Protein AF-A0A3D0FNC2-F1 (afdb_monomer_lite)

Foldseek 3Di:
DDLVVVLVVLVVDPDALVRQVVVCVVVVHDPVVSVVSSVVCVVVVSHDNVVVVVVVVVCCVVPVVPDDD

Sequence (69 aa):
MSLQKLQNYCAKAERCEQDIRRKLMLWNVTQNEAQNIIDELKKDGFIDEKRYCSAYIHDKIMFSKWGMT

Secondary structure (DSSP, 8-state):
--HHHHHHHH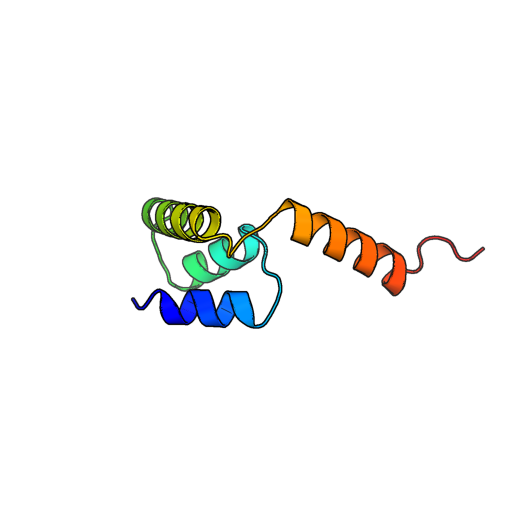HTS---HHHHHHHHHHTT--HHHHHHHHHHHHHTTS--HHHHHHHHHHHHHHHH-TT--

pLDDT: mean 73.91, std 9.24, range [45.62, 86.44]

Radius of gyration: 14.53 Å; chains: 1; bounding box: 42×22×29 Å

Structure (mmCIF, N/CA/C/O backbone):
data_AF-A0A3D0FNC2-F1
#
_entry.id   AF-A0A3D0FNC2-F1
#
loop_
_atom_site.group_PDB
_atom_site.id
_atom_site.type_symbol
_atom_site.label_atom_id
_atom_site.label_alt_id
_atom_site.label_comp_id
_atom_site.label_asym_id
_atom_site.label_entity_id
_atom_site.label_seq_id
_atom_site.pdbx_PDB_ins_code
_atom_site.Cartn_x
_atom_site.Cartn_y
_atom_site.Cartn_z
_atom_site.occupancy
_atom_site.B_iso_or_equiv
_atom_site.auth_seq_id
_atom_site.auth_comp_id
_atom_site.auth_asym_id
_atom_site.auth_atom_id
_atom_site.pdbx_PDB_model_num
ATOM 1 N N . MET A 1 1 ? -12.653 9.009 5.145 1.00 50.16 1 MET A N 1
ATOM 2 C CA . MET A 1 1 ? -11.387 8.590 4.501 1.00 50.16 1 MET A CA 1
ATOM 3 C C . MET A 1 1 ? -11.694 8.327 3.035 1.00 50.16 1 MET A C 1
ATOM 5 O O . MET A 1 1 ? -12.508 7.462 2.761 1.00 50.16 1 MET A O 1
ATOM 9 N N . SER A 1 2 ? -11.176 9.128 2.101 1.00 55.25 2 SER A N 1
ATOM 10 C CA . SER A 1 2 ? -11.598 9.049 0.692 1.00 55.25 2 SER A CA 1
ATOM 11 C C . SER A 1 2 ? -10.817 7.965 -0.052 1.00 55.25 2 SER A C 1
ATOM 13 O O . SER A 1 2 ? -9.617 8.133 -0.271 1.00 55.25 2 SER A O 1
ATOM 15 N N . LEU A 1 3 ? -11.501 6.897 -0.475 1.00 66.75 3 LEU A N 1
ATOM 1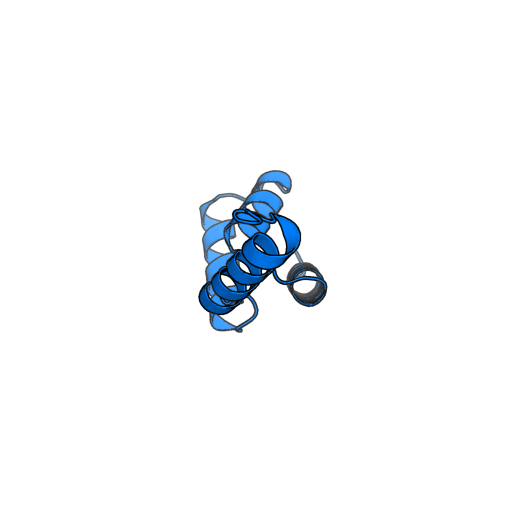6 C CA . LEU A 1 3 ? -10.975 5.813 -1.325 1.00 66.75 3 LEU A CA 1
ATOM 17 C C . LEU A 1 3 ? -10.197 6.341 -2.543 1.00 66.75 3 LEU A C 1
ATOM 19 O O . LEU A 1 3 ? -9.149 5.807 -2.892 1.00 66.75 3 LEU A O 1
ATOM 23 N N . GLN A 1 4 ? -10.617 7.487 -3.085 1.00 72.12 4 GLN A N 1
ATOM 24 C CA . GLN A 1 4 ? -9.947 8.193 -4.181 1.00 72.12 4 GLN A CA 1
ATOM 25 C C . GLN A 1 4 ? -8.472 8.524 -3.904 1.00 72.12 4 GLN A C 1
ATOM 27 O O . GLN A 1 4 ? -7.664 8.532 -4.829 1.00 72.12 4 GLN A O 1
ATOM 32 N N . LYS A 1 5 ? -8.078 8.790 -2.649 1.00 71.75 5 LYS A N 1
ATOM 33 C CA . LYS A 1 5 ? -6.661 9.019 -2.311 1.00 71.75 5 LYS A CA 1
ATOM 34 C C . LYS A 1 5 ? -5.848 7.737 -2.434 1.00 71.75 5 LYS A C 1
ATOM 36 O O . LYS A 1 5 ? -4.712 7.815 -2.889 1.00 71.75 5 LYS A O 1
ATOM 41 N N . LEU A 1 6 ? -6.411 6.587 -2.052 1.00 70.75 6 LEU A N 1
ATOM 42 C CA . LEU A 1 6 ? -5.750 5.293 -2.226 1.00 70.75 6 LEU A CA 1
ATOM 43 C C . LEU A 1 6 ? -5.734 4.878 -3.693 1.00 70.75 6 LEU A C 1
ATOM 45 O O . LEU A 1 6 ? -4.682 4.487 -4.178 1.00 70.75 6 LEU A O 1
ATOM 49 N N . GLN A 1 7 ? -6.840 5.055 -4.417 1.00 70.44 7 GLN A N 1
ATOM 50 C CA . GLN A 1 7 ? -6.907 4.780 -5.854 1.00 70.44 7 GLN A CA 1
ATOM 51 C C . GLN A 1 7 ? -5.902 5.634 -6.634 1.00 70.44 7 GLN A C 1
ATOM 53 O O . GLN A 1 7 ? -5.117 5.097 -7.404 1.00 70.44 7 GLN A O 1
ATOM 58 N N . ASN A 1 8 ? -5.826 6.945 -6.376 1.00 74.19 8 ASN A N 1
ATOM 59 C CA . ASN A 1 8 ? -4.844 7.818 -7.027 1.00 74.19 8 ASN A CA 1
ATOM 60 C C . ASN A 1 8 ? -3.401 7.515 -6.583 1.00 74.19 8 ASN A C 1
ATOM 62 O O . ASN A 1 8 ? -2.450 7.786 -7.311 1.00 74.19 8 ASN A O 1
ATOM 66 N N . TYR A 1 9 ? -3.216 6.965 -5.382 1.00 70.12 9 TYR A N 1
ATOM 67 C CA . TYR A 1 9 ? -1.915 6.494 -4.911 1.00 70.12 9 TYR A CA 1
ATOM 68 C C . TYR A 1 9 ? -1.493 5.188 -5.601 1.00 70.12 9 TYR A C 1
ATOM 70 O O . TYR A 1 9 ? -0.330 5.060 -5.978 1.00 70.12 9 TYR A O 1
ATOM 78 N N . CYS A 1 10 ? -2.435 4.269 -5.824 1.00 69.19 10 CYS A N 1
ATOM 79 C CA . CYS A 1 10 ? -2.238 3.006 -6.538 1.00 69.19 10 CYS A CA 1
ATOM 80 C C . CYS A 1 10 ? -2.092 3.223 -8.055 1.00 69.19 10 CYS A C 1
ATOM 82 O O . CYS A 1 10 ? -1.321 2.540 -8.711 1.00 69.19 10 CYS A O 1
ATOM 84 N N . ALA A 1 11 ? -2.753 4.237 -8.620 1.00 68.81 11 ALA A N 1
ATOM 85 C CA . ALA A 1 11 ? -2.629 4.594 -10.034 1.00 68.81 11 ALA A CA 1
ATOM 86 C C . ALA A 1 11 ? -1.264 5.214 -10.384 1.00 68.81 11 ALA A C 1
ATOM 88 O O . ALA A 1 11 ? -0.828 5.154 -11.530 1.00 68.81 11 ALA A O 1
ATOM 89 N N . LYS A 1 12 ? -0.579 5.831 -9.411 1.00 68.56 12 LYS A N 1
ATOM 90 C CA . LYS A 1 12 ? 0.711 6.510 -9.630 1.00 68.56 12 LYS A CA 1
ATOM 91 C C . LYS A 1 12 ? 1.912 5.569 -9.687 1.00 68.56 12 LYS A C 1
ATOM 93 O O . LYS A 1 12 ? 2.958 5.971 -10.188 1.00 68.56 12 LYS A O 1
ATOM 98 N N . ALA A 1 13 ? 1.803 4.373 -9.126 1.00 63.41 13 ALA A N 1
ATOM 99 C CA . ALA A 1 13 ? 2.852 3.364 -9.151 1.00 63.41 13 ALA A CA 1
ATOM 100 C C . ALA A 1 13 ? 2.223 2.000 -8.880 1.00 63.41 13 ALA A C 1
ATOM 102 O O . ALA A 1 13 ? 1.341 1.917 -8.032 1.00 63.41 13 ALA A O 1
ATOM 103 N N . GLU A 1 14 ? 2.709 0.937 -9.517 1.00 65.94 14 GLU A N 1
ATOM 104 C CA . GLU A 1 14 ? 2.291 -0.422 -9.163 1.00 65.94 14 GLU A CA 1
ATOM 105 C C . GLU A 1 14 ? 2.663 -0.699 -7.697 1.00 65.94 14 GLU A C 1
ATOM 107 O O . GLU A 1 14 ? 3.835 -0.662 -7.309 1.00 65.94 14 GLU A O 1
ATOM 112 N N . ARG A 1 15 ? 1.646 -0.907 -6.852 1.00 70.44 15 ARG A N 1
ATOM 113 C CA . ARG A 1 15 ? 1.803 -1.153 -5.414 1.00 70.44 15 ARG A CA 1
ATOM 114 C C . ARG A 1 15 ? 1.358 -2.564 -5.075 1.00 70.44 15 ARG A C 1
ATOM 116 O O . ARG A 1 15 ? 0.330 -3.037 -5.544 1.00 70.44 15 ARG A O 1
ATOM 123 N N . CYS A 1 16 ? 2.131 -3.206 -4.209 1.00 72.88 16 CYS A N 1
ATOM 124 C CA . CYS A 1 16 ? 1.765 -4.485 -3.622 1.00 72.88 16 CYS A CA 1
ATOM 125 C C . CYS A 1 16 ? 0.812 -4.277 -2.436 1.00 72.88 16 CYS A C 1
ATOM 127 O O . CYS A 1 16 ? 0.854 -3.233 -1.772 1.00 72.88 16 CYS A O 1
ATOM 129 N N . GLU A 1 17 ? 0.022 -5.305 -2.119 1.00 76.19 17 GLU A N 1
ATOM 130 C CA . GLU A 1 17 ? -0.805 -5.384 -0.908 1.00 76.19 17 GLU A CA 1
ATOM 131 C C . GLU A 1 17 ? -0.021 -4.941 0.338 1.00 76.19 17 GLU A C 1
ATOM 133 O O . GLU A 1 17 ? -0.503 -4.165 1.164 1.00 76.19 17 GLU A O 1
ATOM 138 N N . GLN A 1 18 ? 1.236 -5.371 0.438 1.00 76.00 18 GLN A N 1
ATOM 139 C CA . GLN A 1 18 ? 2.097 -5.087 1.579 1.00 76.00 18 GLN A CA 1
ATOM 140 C C . GLN A 1 18 ? 2.443 -3.593 1.725 1.00 76.00 18 GLN A C 1
ATOM 142 O O . GLN A 1 18 ? 2.602 -3.106 2.846 1.00 76.00 18 GLN A O 1
ATOM 147 N N . ASP A 1 19 ? 2.517 -2.845 0.620 1.00 79.69 19 ASP A N 1
ATOM 148 C CA . ASP A 1 19 ? 2.803 -1.405 0.629 1.00 79.69 19 ASP A CA 1
ATOM 149 C C . ASP A 1 19 ? 1.571 -0.609 1.091 1.00 79.69 19 ASP A C 1
ATOM 151 O O . ASP A 1 19 ? 1.682 0.286 1.934 1.00 79.69 19 ASP A O 1
ATOM 155 N N . ILE A 1 20 ? 0.379 -1.006 0.626 1.00 79.88 20 ILE A N 1
ATOM 156 C CA . ILE A 1 20 ? -0.912 -0.476 1.092 1.00 79.88 20 ILE A CA 1
ATOM 157 C C . ILE A 1 20 ? -1.099 -0.787 2.581 1.00 79.88 20 ILE A C 1
ATOM 159 O O . ILE A 1 20 ? -1.398 0.112 3.366 1.00 79.88 20 ILE A O 1
ATOM 163 N N . ARG A 1 21 ? -0.831 -2.026 3.005 1.00 81.25 21 ARG A N 1
ATOM 164 C CA . ARG A 1 21 ? -0.904 -2.445 4.412 1.00 81.25 21 ARG A CA 1
ATOM 165 C C . ARG A 1 21 ? 0.053 -1.650 5.298 1.00 81.25 21 ARG A C 1
ATOM 167 O O . ARG A 1 21 ? -0.340 -1.208 6.376 1.00 81.25 21 ARG A O 1
ATOM 174 N N . ARG A 1 22 ? 1.285 -1.404 4.837 1.00 82.94 22 ARG A N 1
ATOM 175 C CA . ARG A 1 22 ? 2.257 -0.552 5.541 1.00 82.94 22 ARG A CA 1
ATOM 176 C C . ARG A 1 22 ? 1.758 0.892 5.647 1.00 82.94 22 ARG A C 1
ATOM 178 O O . ARG A 1 22 ? 1.877 1.497 6.710 1.00 82.94 22 ARG A O 1
ATOM 185 N N . LYS A 1 23 ? 1.163 1.440 4.583 1.00 82.69 23 LYS A N 1
ATOM 186 C CA . LYS A 1 23 ? 0.554 2.783 4.582 1.00 82.69 23 LYS A CA 1
ATOM 187 C C . LYS A 1 23 ? -0.600 2.889 5.582 1.00 82.69 23 LYS A C 1
ATOM 189 O O . LYS A 1 23 ? -0.676 3.860 6.324 1.00 82.69 23 LYS A O 1
ATOM 194 N N . LEU A 1 24 ? -1.464 1.878 5.618 1.00 82.88 24 LEU A N 1
ATOM 195 C CA . LEU A 1 24 ? -2.608 1.804 6.527 1.00 82.88 24 LEU A CA 1
ATOM 196 C C . LEU A 1 24 ? -2.156 1.652 7.987 1.00 82.88 24 LEU A C 1
ATOM 198 O O . LEU A 1 24 ? -2.708 2.317 8.861 1.00 82.88 24 LEU A O 1
ATOM 202 N N . MET A 1 25 ? -1.088 0.886 8.242 1.00 82.56 25 MET A N 1
ATOM 203 C CA . MET A 1 25 ? -0.427 0.851 9.554 1.00 82.56 25 MET A CA 1
ATOM 204 C C . MET A 1 25 ? 0.09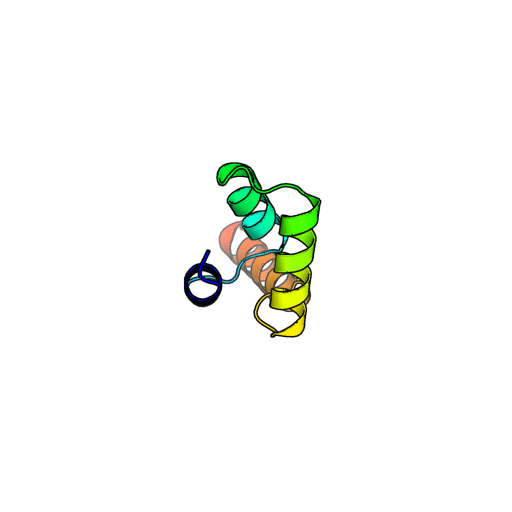7 2.229 9.976 1.00 82.56 25 MET A C 1
ATOM 206 O O . MET A 1 25 ? -0.122 2.637 11.114 1.00 82.56 25 MET A O 1
ATOM 210 N N . LEU A 1 26 ? 0.747 2.973 9.071 1.00 84.56 26 LEU A N 1
ATOM 211 C CA . LEU A 1 26 ? 1.210 4.341 9.353 1.00 84.56 26 LEU A CA 1
ATOM 212 C C . LEU A 1 26 ? 0.051 5.296 9.666 1.00 84.56 26 LEU A C 1
ATOM 214 O O . LEU A 1 26 ? 0.224 6.250 10.419 1.00 84.56 26 LEU A O 1
ATOM 218 N N . TRP A 1 27 ? -1.130 5.041 9.107 1.00 84.50 27 TRP A N 1
ATOM 219 C CA . TRP A 1 27 ? -2.351 5.800 9.383 1.00 84.50 27 TRP A CA 1
ATOM 220 C C . TRP A 1 27 ? -3.102 5.334 10.633 1.00 84.50 27 TRP A C 1
ATOM 222 O O . TRP A 1 27 ? -4.197 5.826 10.891 1.00 84.50 27 TRP A O 1
ATOM 232 N N . ASN A 1 28 ? -2.517 4.423 11.421 1.00 84.19 28 ASN A N 1
ATOM 233 C CA . ASN A 1 28 ? -3.121 3.867 12.632 1.00 84.19 28 ASN A CA 1
ATOM 234 C C . ASN A 1 28 ? -4.477 3.178 12.373 1.00 84.19 28 ASN A C 1
ATOM 236 O O . ASN A 1 28 ? -5.327 3.087 13.255 1.00 84.19 28 ASN A O 1
ATOM 240 N N . VAL A 1 29 ? -4.689 2.690 11.146 1.00 84.00 29 VAL A N 1
ATOM 241 C CA . VAL A 1 29 ? -5.894 1.945 10.783 1.00 84.00 29 VAL A CA 1
ATOM 242 C C . VAL A 1 29 ? -5.787 0.542 11.367 1.00 84.00 29 VAL A C 1
ATOM 244 O O . VAL A 1 29 ? -4.748 -0.118 11.275 1.00 84.00 29 VAL A O 1
ATOM 247 N N . THR A 1 30 ? -6.869 0.077 11.980 1.00 86.06 30 THR A N 1
ATOM 248 C CA . THR A 1 30 ? -6.947 -1.263 12.559 1.00 86.06 30 THR A CA 1
ATOM 249 C C . THR A 1 30 ? -6.757 -2.316 11.470 1.00 86.06 30 THR A C 1
ATOM 251 O O . THR A 1 30 ? -7.218 -2.141 10.343 1.00 86.0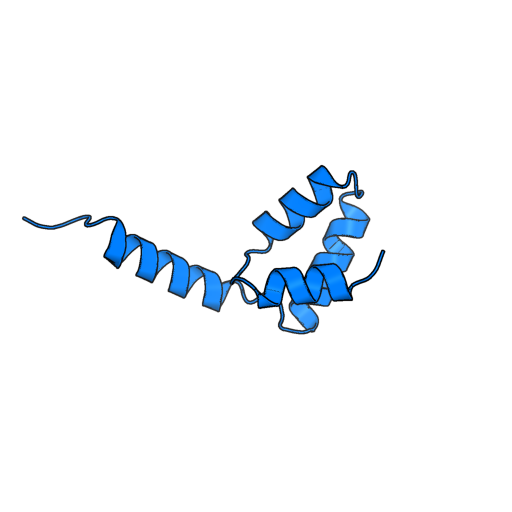6 30 THR A O 1
ATOM 254 N N . GLN A 1 31 ? -6.115 -3.441 11.795 1.00 80.06 31 GLN A N 1
ATOM 255 C CA . GLN A 1 31 ? -5.842 -4.490 10.800 1.00 80.06 31 GLN A CA 1
ATOM 256 C C . GLN A 1 31 ? -7.112 -4.997 10.104 1.00 80.06 31 GLN A C 1
ATOM 258 O O . GLN A 1 31 ? -7.068 -5.303 8.919 1.00 80.06 31 GLN A O 1
ATOM 263 N N . ASN A 1 32 ? -8.236 -5.024 10.822 1.00 84.75 32 ASN A N 1
ATOM 264 C CA . ASN A 1 32 ? -9.526 -5.458 10.295 1.00 84.75 32 ASN A CA 1
ATOM 265 C C . ASN A 1 32 ? -10.035 -4.534 9.174 1.00 84.75 32 ASN A C 1
ATOM 267 O O . ASN A 1 32 ? -10.360 -4.994 8.084 1.00 84.75 32 ASN A O 1
ATOM 271 N N . GLU A 1 33 ? -10.013 -3.223 9.419 1.00 84.00 33 GLU A N 1
ATOM 272 C CA . GLU A 1 33 ? -10.376 -2.202 8.429 1.00 84.00 33 GLU A CA 1
ATOM 273 C C . GLU A 1 33 ? -9.390 -2.186 7.261 1.00 84.00 33 GLU A C 1
ATOM 275 O O . GLU A 1 33 ? -9.780 -2.078 6.101 1.00 84.00 33 GLU A O 1
ATOM 280 N N . ALA A 1 34 ? -8.097 -2.348 7.554 1.00 84.06 34 ALA A N 1
ATOM 281 C CA . ALA A 1 34 ? -7.074 -2.397 6.524 1.00 84.06 34 ALA A CA 1
ATOM 282 C C . ALA A 1 34 ? -7.278 -3.582 5.570 1.00 84.06 34 ALA A C 1
ATOM 284 O O . ALA A 1 34 ? -7.142 -3.415 4.361 1.00 84.06 34 ALA A O 1
ATOM 285 N N . GLN A 1 35 ? -7.635 -4.753 6.102 1.00 83.19 35 GLN A N 1
ATOM 286 C CA . GLN A 1 35 ? -7.922 -5.942 5.304 1.00 83.19 35 GLN A CA 1
ATOM 287 C C . GLN A 1 35 ? -9.152 -5.732 4.414 1.00 83.19 35 GLN A C 1
ATOM 289 O O . GLN A 1 35 ? -9.121 -6.108 3.248 1.00 83.19 35 GLN A O 1
ATOM 294 N N . ASN A 1 36 ? -10.192 -5.077 4.937 1.00 86.44 36 ASN A N 1
ATOM 295 C CA . ASN A 1 36 ? -11.411 -4.786 4.185 1.00 86.44 36 ASN A CA 1
ATOM 296 C C . ASN A 1 36 ? -11.142 -3.820 3.014 1.00 86.44 36 ASN A C 1
ATOM 298 O O . ASN A 1 36 ? -11.576 -4.053 1.892 1.00 86.44 36 ASN A O 1
ATOM 302 N N . ILE A 1 37 ? -10.337 -2.778 3.251 1.00 83.31 37 ILE A N 1
ATOM 303 C CA . ILE A 1 37 ? -9.905 -1.830 2.210 1.00 83.31 37 ILE A CA 1
ATOM 304 C C . ILE A 1 37 ? -9.057 -2.529 1.138 1.00 83.31 37 ILE A C 1
ATOM 306 O O . ILE A 1 37 ? -9.188 -2.237 -0.048 1.00 83.31 37 ILE A O 1
ATOM 310 N N . ILE A 1 38 ? -8.166 -3.433 1.550 1.00 82.19 38 ILE A N 1
ATOM 311 C CA . ILE A 1 38 ? -7.341 -4.224 0.632 1.00 82.19 38 ILE A CA 1
ATOM 312 C C . ILE A 1 38 ? -8.215 -5.132 -0.238 1.00 82.19 38 ILE A C 1
ATOM 314 O O . ILE A 1 38 ? -7.989 -5.189 -1.445 1.00 82.19 38 ILE A O 1
ATOM 318 N N . ASP A 1 39 ? -9.205 -5.810 0.350 1.00 84.50 39 ASP A N 1
ATOM 319 C CA . ASP A 1 39 ? -10.122 -6.688 -0.385 1.00 84.50 39 ASP A CA 1
ATOM 320 C C . ASP A 1 39 ? -10.906 -5.905 -1.443 1.00 84.50 39 ASP A C 1
ATOM 322 O O . ASP A 1 39 ? -10.922 -6.301 -2.608 1.00 84.50 39 ASP A O 1
ATOM 326 N N . GLU A 1 40 ? -11.445 -4.737 -1.079 1.00 84.12 40 GLU A N 1
ATOM 327 C CA . GLU A 1 40 ? -12.130 -3.836 -2.013 1.00 84.12 40 GLU A CA 1
ATOM 328 C C . GLU A 1 40 ? -11.217 -3.419 -3.173 1.00 84.12 40 GLU A C 1
ATOM 330 O O . GLU A 1 40 ? -11.597 -3.537 -4.335 1.00 84.12 40 GLU A O 1
ATOM 335 N N . LEU A 1 41 ? -9.978 -3.004 -2.892 1.00 79.44 41 LEU A N 1
ATOM 336 C CA . LEU A 1 41 ? -9.017 -2.597 -3.927 1.00 79.44 41 LEU A CA 1
ATOM 337 C C . LEU A 1 41 ? -8.590 -3.751 -4.838 1.00 79.44 41 LEU A C 1
ATOM 339 O O . LEU A 1 41 ? -8.308 -3.539 -6.019 1.00 79.44 41 LEU A O 1
ATOM 343 N N . LYS A 1 42 ? -8.531 -4.970 -4.299 1.00 81.00 42 LYS A N 1
ATOM 344 C CA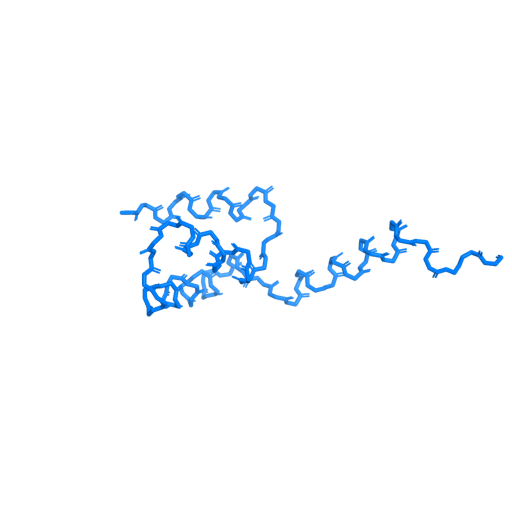 . LYS A 1 42 ? -8.254 -6.183 -5.069 1.00 81.00 42 LYS A CA 1
ATOM 345 C C . LYS A 1 42 ? -9.425 -6.520 -5.988 1.00 81.00 42 LYS A C 1
ATOM 347 O O . LYS A 1 42 ? -9.215 -6.833 -7.156 1.00 81.00 42 LYS A O 1
ATOM 352 N N . LYS A 1 43 ? -10.655 -6.396 -5.482 1.00 80.19 43 LYS A N 1
ATOM 353 C CA . LYS A 1 43 ? -11.898 -6.589 -6.244 1.00 80.19 43 LYS A CA 1
ATOM 354 C C . LYS A 1 43 ? -12.050 -5.588 -7.381 1.00 80.19 43 LYS A C 1
ATOM 356 O O . LYS A 1 43 ? -12.445 -5.966 -8.477 1.00 80.19 43 LYS A O 1
ATOM 361 N N . ASP A 1 44 ? -11.699 -4.336 -7.115 1.00 78.38 44 ASP A N 1
ATOM 362 C CA . ASP A 1 44 ? -11.764 -3.226 -8.067 1.00 78.38 44 ASP A CA 1
ATOM 363 C C . ASP A 1 44 ? -10.613 -3.287 -9.103 1.00 78.38 44 ASP A C 1
ATOM 365 O O . ASP A 1 44 ? -10.534 -2.467 -10.014 1.00 78.38 44 ASP A O 1
ATOM 369 N N . GLY A 1 45 ? -9.712 -4.277 -8.991 1.00 74.25 45 GLY A N 1
ATOM 370 C CA . GLY A 1 45 ? -8.610 -4.513 -9.931 1.00 74.25 45 GLY A CA 1
ATOM 371 C C . GLY A 1 45 ? -7.442 -3.535 -9.790 1.00 74.25 45 GLY A C 1
ATOM 372 O O . GLY A 1 45 ? -6.567 -3.482 -10.655 1.00 74.25 45 GLY A O 1
ATOM 373 N N . PHE A 1 46 ? -7.404 -2.758 -8.706 1.00 69.38 46 PHE A N 1
ATOM 374 C CA . PHE A 1 46 ? -6.329 -1.805 -8.429 1.00 69.38 46 PHE A CA 1
ATOM 375 C C . PHE A 1 46 ? -5.059 -2.480 -7.897 1.00 69.38 46 PHE A C 1
ATOM 377 O O . PHE A 1 46 ? -3.971 -1.925 -8.057 1.00 69.38 46 PHE A O 1
ATOM 384 N N . ILE A 1 47 ? -5.185 -3.654 -7.266 1.00 68.81 47 ILE A N 1
ATOM 385 C CA . ILE A 1 47 ? -4.058 -4.445 -6.753 1.00 68.81 47 ILE A CA 1
ATOM 386 C C . ILE A 1 47 ? -4.035 -5.794 -7.470 1.00 68.81 47 ILE A C 1
ATOM 388 O O . ILE A 1 47 ? -4.849 -6.670 -7.185 1.00 68.81 47 ILE A O 1
ATOM 392 N N . ASP A 1 48 ? -3.063 -5.972 -8.364 1.00 73.12 48 ASP A N 1
ATOM 393 C CA . ASP A 1 48 ? -2.823 -7.237 -9.056 1.00 73.12 48 ASP A CA 1
ATOM 394 C C . ASP A 1 48 ? -1.438 -7.781 -8.679 1.00 73.12 48 ASP A C 1
ATOM 396 O O . ASP A 1 48 ? -0.400 -7.384 -9.214 1.00 73.12 48 ASP A O 1
ATOM 400 N N . GLU A 1 49 ? -1.418 -8.675 -7.690 1.00 67.12 49 GLU A N 1
ATOM 401 C CA . GLU A 1 49 ? -0.190 -9.243 -7.119 1.00 67.12 49 GLU A CA 1
ATOM 402 C C . GLU A 1 49 ? 0.635 -10.002 -8.166 1.00 67.12 49 GLU A C 1
ATOM 404 O O . GLU A 1 49 ? 1.864 -10.008 -8.106 1.00 67.12 49 GLU A O 1
ATOM 409 N N . LYS A 1 50 ? -0.021 -10.614 -9.161 1.00 70.88 50 LYS A N 1
ATOM 410 C CA . LYS A 1 50 ? 0.667 -11.335 -10.239 1.00 70.88 50 LYS A CA 1
ATOM 411 C C . LYS A 1 50 ? 1.391 -10.368 -11.163 1.00 70.88 50 LYS A C 1
ATOM 413 O O . LYS A 1 50 ? 2.550 -10.610 -11.508 1.00 70.88 50 LYS A O 1
ATOM 418 N N . ARG A 1 51 ? 0.729 -9.267 -11.529 1.00 71.19 51 ARG A N 1
ATOM 419 C CA . ARG A 1 51 ? 1.330 -8.206 -12.343 1.00 71.19 51 ARG A CA 1
ATOM 420 C C . ARG A 1 51 ? 2.517 -7.567 -11.623 1.00 71.19 51 ARG A C 1
ATOM 422 O O . 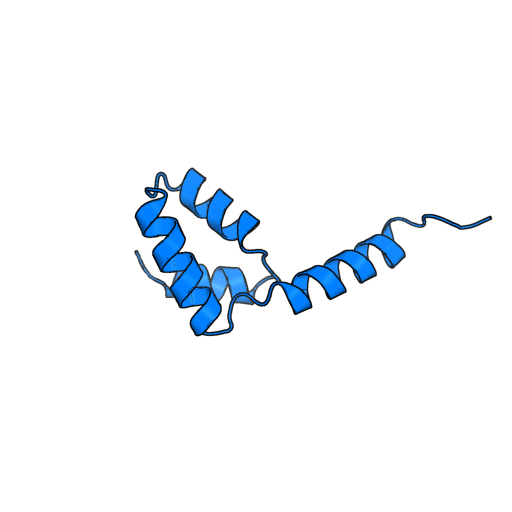ARG A 1 51 ? 3.598 -7.480 -12.203 1.00 71.19 51 ARG A O 1
ATOM 429 N N . TYR A 1 52 ? 2.347 -7.262 -10.335 1.00 70.19 52 TYR A N 1
ATOM 430 C CA . TYR A 1 52 ? 3.411 -6.718 -9.496 1.00 70.19 52 TYR A CA 1
ATOM 431 C C . TYR A 1 52 ? 4.601 -7.676 -9.363 1.00 70.19 52 TYR A C 1
ATOM 433 O O . TYR A 1 52 ? 5.735 -7.259 -9.572 1.00 70.19 52 TYR A O 1
ATOM 441 N N . CYS A 1 53 ? 4.376 -8.961 -9.064 1.00 72.81 53 CYS A N 1
ATOM 442 C CA . CYS A 1 53 ? 5.457 -9.948 -8.970 1.00 72.81 53 CYS A CA 1
ATOM 443 C C . CYS A 1 53 ? 6.233 -10.074 -10.283 1.00 72.81 53 CYS A C 1
ATOM 445 O O . CYS A 1 53 ? 7.461 -10.094 -10.263 1.00 72.81 53 CYS A O 1
ATOM 447 N N . SER A 1 54 ? 5.541 -10.116 -11.424 1.00 76.50 54 SER A N 1
ATOM 448 C CA . SER A 1 54 ? 6.203 -10.205 -12.726 1.00 76.50 54 SER A CA 1
ATOM 449 C C . SER A 1 54 ? 7.035 -8.956 -13.030 1.00 76.50 54 SER A C 1
ATOM 451 O O . SER A 1 54 ? 8.176 -9.083 -13.471 1.00 76.50 54 SER A O 1
ATOM 453 N N . ALA A 1 55 ? 6.496 -7.761 -12.765 1.00 73.62 55 ALA A N 1
ATOM 454 C CA . ALA A 1 55 ? 7.213 -6.501 -12.945 1.00 73.62 55 ALA A CA 1
ATOM 455 C C . ALA A 1 55 ? 8.407 -6.385 -11.985 1.00 73.62 55 ALA A C 1
ATOM 457 O O . ALA A 1 55 ? 9.498 -6.031 -12.413 1.00 73.62 55 ALA A O 1
ATOM 458 N N . TYR A 1 56 ? 8.237 -6.760 -10.715 1.00 74.19 56 TYR A N 1
ATOM 459 C CA . TYR A 1 56 ? 9.292 -6.741 -9.701 1.00 74.19 56 TYR A CA 1
ATOM 460 C C . TYR A 1 56 ? 10.434 -7.703 -10.035 1.00 74.19 56 TYR A C 1
ATOM 462 O O . TYR A 1 56 ? 11.598 -7.338 -9.907 1.00 74.19 56 TYR A O 1
ATOM 470 N N . ILE A 1 57 ? 10.117 -8.924 -10.482 1.00 78.81 57 ILE A N 1
ATOM 471 C CA . ILE A 1 57 ? 11.119 -9.897 -10.931 1.00 78.81 57 ILE A CA 1
ATOM 472 C C . ILE A 1 57 ? 11.849 -9.355 -12.162 1.00 78.81 57 ILE A C 1
ATOM 474 O O . ILE A 1 57 ? 13.075 -9.391 -12.196 1.00 78.81 57 ILE A O 1
ATOM 478 N N . HIS A 1 58 ? 11.126 -8.811 -13.143 1.00 77.31 58 HIS A N 1
ATOM 479 C CA . HIS A 1 58 ? 11.729 -8.245 -14.348 1.00 77.31 58 HIS A CA 1
ATOM 480 C C . HIS A 1 58 ? 12.645 -7.051 -14.031 1.00 77.31 58 HIS A C 1
ATOM 482 O O . HIS A 1 58 ? 13.774 -6.994 -14.516 1.00 77.31 58 HIS A O 1
ATOM 488 N N . ASP A 1 59 ? 12.200 -6.147 -13.155 1.00 76.50 59 ASP A N 1
ATOM 489 C CA . ASP A 1 59 ? 12.968 -4.993 -12.683 1.00 76.50 59 ASP A CA 1
ATOM 490 C C . ASP A 1 59 ? 14.205 -5.436 -11.891 1.00 76.50 59 ASP A C 1
ATOM 492 O O . ASP A 1 59 ? 15.317 -4.992 -12.168 1.00 76.50 59 ASP A O 1
ATOM 496 N N . LYS A 1 60 ? 14.065 -6.418 -10.990 1.00 75.44 60 LYS A N 1
ATOM 497 C CA . LYS A 1 60 ? 15.198 -7.018 -10.274 1.00 75.44 60 LYS A CA 1
ATOM 498 C C . LYS A 1 60 ? 16.181 -7.714 -11.208 1.00 75.44 60 LYS A C 1
ATOM 500 O O . LYS A 1 60 ? 17.380 -7.606 -10.977 1.00 75.44 60 LYS A O 1
ATOM 505 N N . ILE A 1 61 ? 15.727 -8.414 -12.241 1.00 74.50 61 ILE A N 1
ATOM 506 C CA . ILE A 1 61 ? 16.622 -9.066 -13.205 1.00 74.50 61 ILE A CA 1
ATOM 507 C C . ILE A 1 61 ? 17.380 -8.008 -14.020 1.00 74.50 61 ILE A C 1
ATOM 509 O O . ILE A 1 61 ? 18.601 -8.104 -14.145 1.00 74.50 61 ILE A O 1
ATOM 513 N N . MET A 1 62 ? 16.691 -6.970 -14.508 1.00 72.44 62 MET A N 1
ATOM 514 C CA . MET A 1 62 ? 17.310 -5.881 -15.272 1.00 72.44 62 MET A CA 1
ATOM 515 C C . MET A 1 62 ? 18.282 -5.038 -14.437 1.00 72.44 62 MET A C 1
ATOM 517 O O . MET A 1 62 ? 19.420 -4.818 -14.853 1.00 72.44 62 MET A O 1
ATOM 521 N N . PHE A 1 63 ? 17.860 -4.564 -13.263 1.00 66.94 63 PHE A N 1
ATOM 522 C CA . PHE A 1 63 ? 18.652 -3.642 -12.446 1.00 66.94 63 PHE A CA 1
ATOM 523 C C . PHE A 1 63 ? 19.665 -4.341 -11.550 1.00 66.94 63 PHE A C 1
ATOM 525 O O . PHE A 1 63 ? 20.723 -3.778 -11.275 1.00 66.94 63 PHE A O 1
ATOM 532 N N . SER A 1 64 ? 19.380 -5.555 -11.074 1.00 62.62 64 SER A N 1
ATOM 533 C CA . SER A 1 64 ? 20.254 -6.199 -10.095 1.00 62.62 64 SER A CA 1
ATOM 534 C C . SER A 1 64 ? 21.447 -6.917 -10.730 1.00 62.62 64 SER A C 1
ATOM 536 O O . SER A 1 64 ? 22.292 -7.365 -9.963 1.00 62.62 64 SER A O 1
ATOM 538 N N . LYS A 1 65 ? 21.553 -7.007 -12.071 1.00 57.09 65 LYS A N 1
ATOM 539 C CA . LYS A 1 65 ? 22.688 -7.611 -12.810 1.00 57.09 65 LYS A CA 1
ATOM 540 C C . LYS A 1 65 ? 23.277 -8.861 -12.126 1.00 57.09 65 LYS A C 1
ATOM 542 O O . LYS A 1 65 ? 24.493 -9.017 -12.019 1.00 57.09 65 LYS A O 1
ATOM 547 N N . TRP A 1 66 ? 22.423 -9.760 -11.637 1.00 57.47 66 TRP A N 1
ATOM 548 C CA . TRP A 1 66 ? 22.880 -11.043 -11.105 1.00 57.47 66 TRP A CA 1
ATOM 549 C C . TRP A 1 66 ? 23.199 -11.957 -12.285 1.00 57.47 66 TRP A C 1
ATOM 551 O O . TRP A 1 66 ? 22.314 -12.613 -12.824 1.00 57.47 66 TRP A O 1
ATOM 561 N N . GLY A 1 67 ? 24.465 -11.941 -12.703 1.00 58.34 67 GLY A N 1
ATOM 562 C CA . GLY A 1 67 ? 24.987 -12.802 -13.763 1.00 58.34 67 GLY A CA 1
ATOM 563 C C . GLY A 1 67 ? 25.439 -12.052 -15.013 1.00 58.34 67 GLY A C 1
ATOM 564 O O . GLY A 1 67 ? 25.005 -12.374 -16.111 1.00 58.34 67 GLY A O 1
ATOM 565 N N . MET A 1 68 ? 26.333 -11.074 -14.867 1.00 45.62 68 MET A N 1
ATOM 566 C CA . MET A 1 68 ? 27.332 -10.841 -15.915 1.00 45.62 68 MET A CA 1
ATOM 567 C C . MET A 1 68 ? 28.624 -11.507 -15.443 1.00 45.62 68 MET A C 1
ATOM 569 O O . MET A 1 68 ? 29.331 -10.961 -14.599 1.00 45.62 68 MET A O 1
ATOM 573 N N . THR A 1 69 ? 28.844 -12.736 -15.913 1.00 51.03 69 THR A N 1
ATOM 574 C CA . THR A 1 69 ? 30.202 -13.262 -16.127 1.00 51.03 69 THR A CA 1
ATOM 575 C C . THR A 1 69 ? 30.685 -12.735 -17.469 1.00 51.03 69 THR A C 1
ATOM 577 O O . THR A 1 69 ? 29.811 -12.559 -18.351 1.00 51.03 69 THR A O 1
#